Protein AF-A0A536SBI2-F1 (afdb_monomer)

Mean predicted aligned error: 10.96 Å

Radius of gyration: 23.73 Å; Cα contacts (8 Å, |Δi|>4): 174; chains: 1; bounding box: 54×60×84 Å

Solvent-accessible surface area (backbone atoms only — not comparable to full-atom values): 9213 Å² total; per-residue (Å²): 142,82,86,81,81,81,82,81,80,78,83,74,82,81,74,83,84,81,75,74,52,71,66,62,57,46,49,65,53,26,73,57,21,18,90,54,21,45,31,89,46,78,90,39,68,54,47,15,40,30,33,32,56,27,43,28,52,52,49,48,30,18,42,72,57,78,41,87,45,71,71,55,27,60,72,34,49,90,64,50,78,62,55,41,43,57,52,17,52,53,40,27,72,29,55,62,57,72,64,69,91,67,84,74,58,65,72,59,52,50,53,48,52,52,49,36,65,74,69,42,49,41,77,66,19,38,88,83,26,51,28,48,54,74,34,58,37,63,65,71,56,67,69,84,70,56,75,68,55,60,68,64,62,76,77,113

Secondary structure (DSSP, 8-state):
----------------TT---HHHHHHHHHHHH-TTS--SSTTS---TT--HHHHHHHHHHHHTTSS--HHHHHHTTT--HHHHHHHHHHHHTSPPPPPPSSPPPHHHHHHHHHHHHHHTHHHHH-TTS--BTTBPP----GGGTSSSSHHHHS--

pLDDT: mean 81.73, std 18.32, range [39.12, 98.62]

Foldseek 3Di:
DDDDDDDDDDPDDPDDPDDDDLVVLVVLVCVACPPLLAGPDLPGHRQALKQLLQQLVVLVCLCVVVDDDPSSVVSSDPDDSVSSSVSSVVRNNRHAHDADPDDADPVVVVVVVVVCVVVVVCVQCPPQQSGDRNGTRPGNRCNVGDPPPVVVVVPD

Nearest PDB structures (foldseek):
  8smr-assembly1_N  TM=8.531E-01  e=1.134E-06  Pseudomonas aeruginosa
  4o1w-assembly2_B  TM=9.420E-01  e=5.068E-04  Colwellia psychrerythraea 34H
  3vrd-assembly1_A  TM=8.264E-01  e=9.545E-05  Thermochromatium tepidum
  6q2u-assembly1_A  TM=8.558E-01  e=9.545E-05  Pseudomonas aeruginosa
  8uf3-assembly2_B  TM=7.923E-01  e=1.428E-04  Neisseria gonorrhoeae F62

Structure (mmCIF, N/CA/C/O backbone):
data_AF-A0A536SBI2-F1
#
_entry.id   AF-A0A536SBI2-F1
#
loop_
_atom_site.group_PDB
_atom_site.id
_atom_site.type_symbol
_atom_site.label_atom_id
_atom_site.label_alt_id
_atom_site.label_comp_id
_atom_site.label_asym_id
_atom_site.label_entity_id
_atom_site.label_seq_id
_atom_site.pdbx_PDB_ins_code
_atom_site.Cartn_x
_atom_site.Cartn_y
_atom_site.Cartn_z
_atom_site.occupancy
_atom_site.B_iso_or_equiv
_atom_site.auth_seq_id
_atom_site.auth_comp_id
_atom_site.auth_asym_id
_atom_site.auth_atom_id
_atom_site.pdbx_PDB_model_num
ATOM 1 N N . MET A 1 1 ? -38.057 28.356 59.631 1.00 44.25 1 MET A N 1
ATOM 2 C CA . MET A 1 1 ? -36.820 27.547 59.549 1.00 44.25 1 MET A CA 1
ATOM 3 C C . MET A 1 1 ? -37.000 26.480 58.470 1.00 44.25 1 MET A C 1
ATOM 5 O O . MET A 1 1 ? -37.706 25.515 58.714 1.00 44.25 1 MET A O 1
ATOM 9 N N . ARG A 1 2 ? -36.456 26.659 57.258 1.00 45.16 2 ARG A N 1
ATOM 10 C CA . ARG A 1 2 ? -36.459 25.621 56.205 1.00 45.16 2 ARG A CA 1
ATOM 11 C C . ARG A 1 2 ? -35.025 25.452 55.717 1.00 45.16 2 ARG A C 1
ATOM 13 O O . ARG A 1 2 ? -34.476 26.352 55.094 1.00 45.16 2 ARG A O 1
ATOM 20 N N . ARG A 1 3 ? -34.403 24.339 56.107 1.00 49.28 3 ARG A N 1
ATOM 21 C CA . ARG A 1 3 ? -33.056 23.946 55.682 1.00 49.28 3 ARG A CA 1
ATOM 22 C C . ARG A 1 3 ? -33.175 23.325 54.290 1.00 49.28 3 ARG A C 1
ATOM 24 O O . ARG A 1 3 ? -33.826 22.295 54.148 1.00 49.28 3 ARG A O 1
ATOM 31 N N . PHE A 1 4 ? -32.591 23.963 53.281 1.00 52.31 4 PHE A N 1
ATOM 32 C CA . PHE A 1 4 ? -32.450 23.381 51.948 1.00 52.31 4 PHE A CA 1
ATOM 33 C C . PHE A 1 4 ? -31.219 22.470 51.945 1.00 52.31 4 PHE A C 1
ATOM 35 O O . PHE A 1 4 ? -30.098 22.937 52.126 1.00 52.31 4 PHE A O 1
ATOM 42 N N . LEU A 1 5 ? -31.436 21.165 51.784 1.00 60.16 5 LEU A N 1
ATOM 43 C CA . LEU A 1 5 ? -30.381 20.197 51.489 1.00 60.16 5 LEU A CA 1
ATOM 44 C C . LEU A 1 5 ? -30.090 20.276 49.986 1.00 60.16 5 LEU A C 1
ATOM 46 O O . LEU A 1 5 ? -30.928 19.890 49.175 1.00 60.16 5 LEU A O 1
ATOM 50 N N . ALA A 1 6 ? -28.927 20.808 49.617 1.00 56.53 6 ALA A N 1
ATOM 51 C CA . ALA A 1 6 ? -28.433 20.757 48.247 1.00 56.53 6 ALA A CA 1
ATOM 52 C C . ALA A 1 6 ? -27.810 19.375 47.997 1.00 56.53 6 ALA A C 1
ATOM 54 O O . ALA A 1 6 ? -26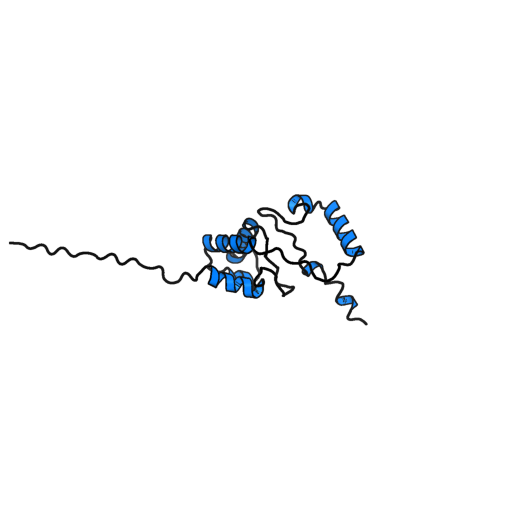.815 19.015 48.624 1.00 56.53 6 ALA A O 1
ATOM 55 N N . ALA A 1 7 ? -28.407 18.591 47.099 1.00 59.81 7 ALA A N 1
ATOM 56 C CA . ALA A 1 7 ? -27.823 17.345 46.621 1.00 59.81 7 ALA A CA 1
ATOM 57 C C . ALA A 1 7 ? -26.753 17.667 45.566 1.00 59.81 7 ALA A C 1
ATOM 59 O O . ALA A 1 7 ? -27.060 18.205 44.503 1.00 59.81 7 ALA A O 1
ATOM 60 N N . ALA A 1 8 ? -25.493 17.357 45.871 1.00 61.84 8 ALA A N 1
ATOM 61 C CA . ALA A 1 8 ? -24.393 17.457 44.922 1.00 61.84 8 ALA A CA 1
ATOM 62 C C . ALA A 1 8 ? -24.466 16.282 43.935 1.00 61.84 8 ALA A C 1
ATOM 64 O O . ALA A 1 8 ? -24.245 15.130 44.306 1.00 61.84 8 ALA A O 1
ATOM 65 N N . PHE A 1 9 ? -24.794 16.576 42.678 1.00 62.81 9 PHE A N 1
ATOM 66 C CA . PHE A 1 9 ? -24.737 15.607 41.588 1.00 62.81 9 PHE A CA 1
ATOM 67 C C . PHE A 1 9 ? -23.270 15.431 41.178 1.00 62.81 9 PHE A C 1
ATOM 69 O O . PHE A 1 9 ? -22.686 16.288 40.516 1.00 62.81 9 PHE A O 1
ATOM 76 N N . VAL A 1 10 ? -22.652 14.339 41.623 1.00 65.12 10 VAL A N 1
ATOM 77 C CA . VAL A 1 10 ? -21.307 13.952 41.187 1.00 65.12 10 VAL A CA 1
ATOM 78 C C . VAL A 1 10 ? -21.418 13.435 39.754 1.00 65.12 10 VAL A C 1
ATOM 80 O O . VAL A 1 10 ? -21.947 12.349 39.522 1.00 65.12 10 VAL A O 1
ATOM 83 N N . LEU A 1 11 ? -20.938 14.215 38.783 1.00 66.38 11 LEU A N 1
ATOM 84 C CA . LEU A 1 11 ? -20.716 13.721 37.425 1.00 66.38 11 LEU A CA 1
ATOM 85 C C . LEU A 1 11 ? -19.532 12.748 37.458 1.00 66.38 11 LEU A C 1
ATOM 87 O O . LEU A 1 11 ? -18.375 13.162 37.513 1.00 66.38 11 LEU A O 1
ATOM 91 N N . LEU A 1 12 ? -19.829 11.451 37.427 1.00 65.69 12 LEU A N 1
ATOM 92 C CA . LEU A 1 12 ? -18.834 10.426 37.136 1.00 65.69 12 LEU A CA 1
ATOM 93 C C . LEU A 1 12 ? -18.519 10.486 35.631 1.00 65.69 12 LEU A C 1
ATOM 95 O O . LEU A 1 12 ? -19.444 10.343 34.825 1.00 65.69 12 LEU A O 1
ATOM 99 N N . PRO A 1 13 ? -17.258 10.689 35.213 1.00 58.31 13 PRO A N 1
ATOM 100 C CA . PRO A 1 13 ? -16.914 10.591 33.806 1.00 58.31 13 PRO A CA 1
ATOM 101 C C . PRO A 1 13 ? -17.065 9.130 33.372 1.00 58.31 13 PRO A C 1
ATOM 103 O O . PRO A 1 13 ? -16.427 8.232 33.925 1.00 58.31 13 PRO A O 1
ATOM 106 N N . ALA A 1 14 ? -17.925 8.885 32.385 1.00 59.22 14 ALA A N 1
ATOM 107 C CA . ALA A 1 14 ? -17.999 7.599 31.712 1.00 59.22 14 ALA A CA 1
ATOM 108 C C . ALA A 1 14 ? -16.705 7.403 30.909 1.00 59.22 14 ALA A C 1
ATOM 110 O O . ALA A 1 14 ? -16.502 8.034 29.872 1.00 59.22 14 ALA A O 1
ATOM 111 N N . LEU A 1 15 ? -15.808 6.553 31.408 1.00 57.38 15 LEU A N 1
ATOM 112 C CA . LEU A 1 15 ? -14.682 6.062 30.622 1.00 57.38 15 LEU A CA 1
ATOM 113 C C . LEU A 1 15 ? -15.249 5.199 29.484 1.00 57.38 15 LEU A C 1
ATOM 115 O O . LEU A 1 15 ? -16.059 4.310 29.764 1.00 57.38 15 LEU A O 1
ATOM 119 N N . PRO A 1 16 ? -14.873 5.436 28.215 1.00 54.25 16 PRO A N 1
ATOM 120 C CA . PRO A 1 16 ? -15.337 4.601 27.121 1.00 54.25 16 PRO A CA 1
ATOM 121 C C . PRO A 1 16 ? -14.801 3.181 27.321 1.00 54.25 16 PRO A C 1
ATOM 123 O O . PRO A 1 16 ? -13.599 2.928 27.259 1.00 54.25 16 PRO A O 1
ATOM 126 N N . ALA A 1 17 ? -15.712 2.251 27.589 1.00 52.56 17 ALA A N 1
ATOM 127 C CA . ALA A 1 17 ? -15.418 0.832 27.593 1.00 52.56 17 ALA A CA 1
ATOM 128 C C . ALA A 1 17 ? -15.169 0.368 26.147 1.00 52.56 17 ALA A C 1
ATOM 130 O O . ALA A 1 17 ? -16.051 0.494 25.300 1.00 52.56 17 ALA A O 1
ATOM 131 N N . GLY A 1 18 ? -13.984 -0.190 25.879 1.00 54.62 18 GLY A N 1
ATOM 132 C CA . GLY A 1 18 ? -13.773 -1.083 24.733 1.00 54.62 18 GLY A CA 1
ATOM 133 C C . GLY A 1 18 ? -13.120 -0.505 23.474 1.00 54.62 18 GLY A C 1
ATOM 134 O O . GLY A 1 18 ? -13.389 -1.005 22.386 1.00 54.62 18 GLY A O 1
ATOM 135 N N . ALA A 1 19 ? -12.246 0.498 23.571 1.00 57.28 19 ALA A N 1
ATOM 136 C CA . ALA A 1 19 ? -11.299 0.740 22.484 1.00 57.28 19 ALA A CA 1
ATOM 137 C C . ALA A 1 19 ? -10.042 -0.104 22.742 1.00 57.28 19 ALA A C 1
ATOM 139 O O . ALA A 1 19 ? -9.240 0.255 23.602 1.00 57.28 19 ALA A O 1
ATOM 140 N N . ASP A 1 20 ? -9.861 -1.213 22.012 1.00 69.44 20 ASP A N 1
ATOM 141 C CA . ASP A 1 20 ? -8.538 -1.847 21.921 1.00 69.44 20 ASP A CA 1
ATOM 142 C C . ASP A 1 20 ? -7.501 -0.772 21.548 1.00 69.44 20 ASP A C 1
ATOM 144 O O . ASP A 1 20 ? -7.837 0.251 20.942 1.00 69.44 20 ASP A O 1
ATOM 148 N N . SER A 1 21 ? -6.235 -0.936 21.913 1.00 83.38 21 SER A N 1
ATOM 149 C CA . SER A 1 21 ? -5.234 0.040 21.477 1.00 83.38 21 SER A CA 1
ATOM 150 C C . SER A 1 21 ? -4.997 -0.081 19.962 1.00 83.38 21 SER A C 1
ATOM 152 O O . SER A 1 21 ? -5.284 -1.118 19.348 1.00 83.38 21 SER A O 1
ATOM 154 N N . LEU A 1 22 ? -4.471 0.972 19.329 1.00 81.81 22 LEU A N 1
ATOM 155 C CA . LEU A 1 22 ? -4.081 0.913 17.916 1.00 81.81 22 LEU A CA 1
ATOM 156 C C . LEU A 1 22 ? -3.078 -0.228 17.681 1.00 81.81 22 LEU A C 1
ATOM 158 O O . LEU A 1 22 ? -3.183 -0.956 16.698 1.00 81.81 22 LEU A O 1
ATOM 162 N N . GLU A 1 23 ? -2.153 -0.429 18.617 1.00 82.06 23 GLU A N 1
ATOM 163 C CA . GLU A 1 23 ? -1.151 -1.493 18.595 1.00 82.06 23 GLU A CA 1
ATOM 164 C C . GLU A 1 23 ? -1.796 -2.884 18.605 1.00 82.06 23 GLU A C 1
ATOM 166 O O . GLU A 1 23 ? -1.417 -3.741 17.803 1.00 82.06 23 GLU A O 1
ATOM 171 N N . ALA A 1 24 ? -2.801 -3.104 19.459 1.00 84.12 24 ALA A N 1
ATOM 172 C CA . ALA A 1 24 ? -3.524 -4.372 19.521 1.00 84.12 24 ALA A CA 1
ATOM 173 C C . ALA A 1 24 ? -4.236 -4.684 18.196 1.00 84.12 24 ALA A C 1
ATOM 175 O O . ALA A 1 24 ? -4.179 -5.813 17.705 1.00 84.12 24 ALA A O 1
ATOM 176 N N . ARG A 1 25 ? -4.841 -3.675 17.557 1.00 83.00 25 ARG A N 1
ATOM 177 C CA . ARG A 1 25 ? -5.480 -3.858 16.245 1.00 83.00 25 ARG A CA 1
ATOM 178 C C . ARG A 1 25 ? -4.468 -4.049 15.115 1.00 83.00 25 ARG A C 1
ATOM 180 O O . ARG A 1 25 ? -4.691 -4.866 14.224 1.00 83.00 25 ARG A O 1
ATOM 187 N N . LEU A 1 26 ? -3.335 -3.346 15.153 1.00 89.19 26 LEU A N 1
ATOM 188 C CA . LEU A 1 26 ? -2.248 -3.514 14.184 1.00 89.19 26 LEU A CA 1
ATOM 189 C C . LEU A 1 26 ? -1.632 -4.915 14.241 1.00 89.19 26 LEU A C 1
ATOM 191 O O . LEU A 1 26 ? -1.231 -5.435 13.198 1.00 89.19 26 LEU A O 1
ATOM 195 N N . ALA A 1 27 ? -1.602 -5.558 15.412 1.00 87.25 27 ALA A N 1
ATOM 196 C CA . ALA A 1 27 ? -1.115 -6.930 15.543 1.00 87.25 27 ALA A CA 1
ATOM 197 C C . ALA A 1 27 ? -1.873 -7.902 14.617 1.00 87.25 27 ALA A C 1
ATOM 199 O O . ALA A 1 27 ? -1.249 -8.740 13.961 1.00 87.25 27 ALA A O 1
ATOM 200 N N . ALA A 1 28 ? -3.195 -7.739 14.473 1.00 87.12 28 ALA A N 1
ATOM 201 C CA . ALA A 1 28 ? -4.003 -8.546 13.556 1.00 87.12 28 ALA A CA 1
ATOM 202 C C . ALA A 1 28 ? -3.611 -8.331 12.082 1.00 87.12 28 ALA A C 1
ATOM 204 O O . ALA A 1 28 ? -3.543 -9.286 11.306 1.00 87.12 28 ALA A O 1
ATOM 205 N N . CYS A 1 29 ? -3.287 -7.094 11.694 1.00 91.19 29 CYS A N 1
ATOM 206 C CA . CYS A 1 29 ? -2.816 -6.773 10.346 1.00 91.19 29 CYS A CA 1
ATOM 207 C C . CYS A 1 29 ? -1.460 -7.439 10.064 1.00 91.19 29 CYS A C 1
ATOM 209 O O . CYS A 1 29 ? -1.252 -8.084 9.031 1.00 91.19 29 CYS A O 1
ATOM 211 N N . LEU A 1 30 ? -0.522 -7.296 11.001 1.00 91.81 30 LEU A N 1
ATOM 212 C CA . LEU A 1 30 ? 0.857 -7.746 10.836 1.00 91.81 30 LEU A CA 1
ATOM 213 C C . LEU A 1 30 ? 1.005 -9.272 10.917 1.00 91.81 30 LEU A C 1
ATOM 215 O O . LEU A 1 30 ? 1.947 -9.810 10.336 1.00 91.81 30 LEU A O 1
ATOM 219 N N . ALA A 1 31 ? 0.049 -9.979 11.526 1.00 92.19 31 ALA A N 1
ATOM 220 C CA . ALA A 1 31 ? 0.024 -11.442 11.548 1.00 92.19 31 ALA A CA 1
ATOM 221 C C . ALA A 1 31 ? 0.025 -12.062 10.136 1.00 92.19 31 ALA A C 1
ATOM 223 O O . ALA A 1 31 ? 0.664 -13.085 9.904 1.00 92.19 31 ALA A O 1
ATOM 224 N N . CYS A 1 32 ? -0.656 -11.432 9.172 1.00 93.19 32 CYS A N 1
ATOM 225 C CA . CYS A 1 32 ? -0.688 -11.891 7.777 1.00 93.19 32 CYS A CA 1
ATOM 226 C C . CYS A 1 32 ? 0.256 -11.087 6.870 1.00 93.19 32 CYS A C 1
ATOM 228 O O . CYS A 1 32 ? 0.919 -11.643 5.986 1.00 93.19 32 CYS A O 1
ATOM 230 N N . HIS A 1 33 ? 0.340 -9.772 7.077 1.00 93.62 33 HIS A N 1
ATOM 231 C CA . HIS A 1 33 ? 1.127 -8.876 6.225 1.00 93.62 33 HIS A CA 1
ATOM 232 C C . HIS A 1 33 ? 2.613 -8.788 6.619 1.00 93.62 33 HIS A C 1
ATOM 234 O O . HIS A 1 33 ? 3.390 -8.136 5.920 1.00 93.62 33 HIS A O 1
ATOM 240 N N . GLY A 1 34 ? 3.012 -9.490 7.685 1.00 92.12 34 GLY A N 1
ATOM 241 C CA . GLY A 1 34 ? 4.361 -9.536 8.246 1.00 92.12 34 GLY A CA 1
ATOM 242 C C . GLY A 1 34 ? 4.636 -8.365 9.187 1.00 92.12 34 GLY A C 1
ATOM 243 O O . GLY A 1 34 ? 4.210 -7.247 8.922 1.00 92.12 34 GLY A O 1
ATOM 244 N N . GLU A 1 35 ? 5.417 -8.593 10.246 1.00 91.56 35 GLU A N 1
ATOM 245 C CA . GLU A 1 35 ? 5.727 -7.596 11.293 1.00 91.56 35 GLU A CA 1
ATOM 246 C C . GLU A 1 35 ? 6.291 -6.276 10.753 1.00 91.56 35 GLU A C 1
ATOM 248 O O . GLU A 1 35 ? 6.033 -5.205 11.289 1.00 91.56 35 GLU A O 1
ATOM 253 N N . LYS A 1 36 ? 7.045 -6.345 9.652 1.00 90.62 36 LYS A N 1
ATOM 254 C CA . LYS A 1 36 ? 7.627 -5.176 8.975 1.00 90.62 36 LYS A CA 1
ATOM 255 C C . LYS A 1 36 ? 6.827 -4.736 7.744 1.00 90.62 36 LYS A C 1
ATOM 257 O O . LYS A 1 36 ? 7.369 -4.043 6.889 1.00 90.62 36 LYS A O 1
ATOM 262 N N . GLY A 1 37 ? 5.587 -5.205 7.592 1.00 91.06 37 GLY A N 1
ATOM 263 C CA . GLY A 1 37 ? 4.781 -5.032 6.379 1.00 91.06 37 GLY A CA 1
ATOM 264 C C . GLY A 1 37 ? 5.324 -5.816 5.180 1.00 91.06 37 GLY A C 1
ATOM 265 O O . GLY A 1 37 ? 5.089 -5.432 4.032 1.00 91.06 37 GLY A O 1
ATOM 266 N N . GLN A 1 38 ? 6.095 -6.878 5.441 1.00 90.94 38 GLN A N 1
ATOM 267 C CA . GLN A 1 38 ? 6.741 -7.738 4.449 1.00 90.94 38 GLN A CA 1
ATOM 268 C C . GLN A 1 38 ? 6.191 -9.157 4.594 1.00 90.94 38 GLN A C 1
ATOM 270 O O . GLN A 1 38 ? 6.678 -9.925 5.426 1.00 90.94 38 GLN A O 1
ATOM 275 N N . SER A 1 39 ? 5.174 -9.507 3.807 1.00 89.69 39 SER A N 1
ATOM 276 C CA . SER A 1 39 ? 4.528 -10.809 3.945 1.00 89.69 39 SER A CA 1
ATOM 277 C C . SER A 1 39 ? 5.425 -11.933 3.427 1.00 89.69 39 SER A C 1
ATOM 279 O O . SER A 1 39 ? 6.069 -11.822 2.378 1.00 89.69 39 SER A O 1
ATOM 281 N N . ALA A 1 40 ? 5.448 -13.043 4.165 1.00 85.19 40 ALA A N 1
ATOM 282 C CA . ALA A 1 40 ? 6.066 -14.291 3.729 1.00 85.19 40 ALA A CA 1
ATOM 283 C C . ALA A 1 40 ? 5.118 -15.146 2.867 1.00 85.19 40 ALA A C 1
ATOM 285 O O . ALA A 1 40 ? 5.574 -16.058 2.178 1.00 85.19 40 ALA A O 1
ATOM 286 N N . VAL A 1 41 ? 3.813 -14.852 2.884 1.00 85.06 41 VAL A N 1
ATOM 287 C CA . VAL A 1 41 ? 2.787 -15.634 2.189 1.00 85.06 41 VAL A CA 1
ATOM 288 C C . VAL A 1 41 ? 2.575 -15.046 0.791 1.00 85.06 41 VAL A C 1
ATOM 290 O O . VAL A 1 41 ? 2.175 -13.891 0.688 1.00 85.06 41 VAL A O 1
ATOM 293 N N . PRO A 1 42 ? 2.780 -15.804 -0.306 1.00 79.12 42 PRO A N 1
ATOM 294 C CA . PRO A 1 42 ? 2.665 -15.272 -1.670 1.00 79.12 42 PRO A CA 1
ATOM 295 C C . PRO A 1 42 ? 1.303 -14.650 -1.990 1.00 79.12 42 PRO A C 1
ATOM 297 O O . PRO A 1 42 ? 1.206 -13.732 -2.803 1.00 79.12 42 PRO A O 1
ATOM 300 N N . GLU A 1 43 ? 0.250 -15.159 -1.350 1.00 84.00 43 GLU A N 1
ATOM 301 C CA . GLU A 1 43 ? -1.113 -14.692 -1.554 1.00 84.00 43 GLU A CA 1
ATOM 302 C C . GLU A 1 43 ? -1.481 -13.459 -0.708 1.00 84.00 43 GLU A C 1
ATOM 304 O O . GLU A 1 43 ? -2.496 -12.805 -0.955 1.00 84.00 43 GLU A O 1
ATOM 309 N N . VAL A 1 44 ? -0.642 -13.075 0.250 1.00 89.81 44 VAL A N 1
ATOM 310 C CA . VAL A 1 44 ? -0.867 -11.893 1.078 1.00 89.81 44 VAL A CA 1
ATOM 311 C C . VAL A 1 44 ? 0.094 -10.792 0.628 1.00 89.81 44 VAL A C 1
ATOM 313 O O . VAL A 1 44 ? 1.306 -10.998 0.606 1.00 89.81 44 VAL A O 1
ATOM 316 N N . PRO A 1 45 ? -0.404 -9.615 0.216 1.00 90.44 45 PRO A N 1
ATOM 317 C CA . PRO A 1 45 ? 0.470 -8.557 -0.264 1.00 90.44 45 PRO A CA 1
ATOM 318 C C . PRO A 1 45 ? 1.304 -7.973 0.880 1.00 90.44 45 PRO A C 1
ATOM 320 O O . PRO A 1 45 ? 0.816 -7.779 1.993 1.00 90.44 45 PRO A O 1
ATOM 323 N N . SER A 1 46 ? 2.550 -7.623 0.583 1.00 91.44 46 SER A N 1
ATOM 324 C CA . SER A 1 46 ? 3.353 -6.769 1.456 1.00 91.44 46 SER A CA 1
ATOM 325 C C . SER A 1 46 ? 2.841 -5.328 1.380 1.00 91.44 46 SER A C 1
ATOM 327 O O . SER A 1 46 ? 2.587 -4.824 0.286 1.00 91.44 46 SER A O 1
ATOM 329 N N . LEU A 1 47 ? 2.688 -4.673 2.531 1.00 93.06 47 LEU A N 1
ATOM 330 C CA . LEU A 1 47 ? 2.058 -3.352 2.641 1.00 93.06 47 LEU A CA 1
ATOM 331 C C . LEU A 1 47 ? 3.035 -2.217 2.972 1.00 93.06 47 LEU A C 1
ATOM 333 O O . LEU A 1 47 ? 2.652 -1.055 2.880 1.00 93.06 47 LEU A O 1
ATOM 337 N N . GLY A 1 48 ? 4.275 -2.533 3.362 1.00 92.75 48 GLY A N 1
ATOM 338 C CA . GLY A 1 48 ? 5.246 -1.517 3.772 1.00 92.75 48 GLY A CA 1
ATOM 339 C C . GLY A 1 48 ? 5.501 -0.460 2.693 1.00 92.75 48 GLY A C 1
ATOM 340 O O . GLY A 1 48 ? 5.521 -0.769 1.497 1.00 92.75 48 GLY A O 1
ATOM 341 N N . ALA A 1 49 ? 5.685 0.790 3.119 1.00 94.12 49 ALA A N 1
ATOM 342 C CA . ALA A 1 49 ? 5.889 1.960 2.261 1.00 94.12 49 ALA A CA 1
ATOM 343 C C . ALA A 1 49 ? 4.807 2.190 1.185 1.00 94.12 49 ALA A C 1
ATOM 345 O O . ALA A 1 49 ? 5.046 2.888 0.200 1.00 94.12 49 ALA A O 1
ATOM 346 N N . GLN A 1 50 ? 3.625 1.590 1.327 1.00 95.44 50 GLN A N 1
ATOM 347 C CA . GLN A 1 50 ? 2.483 1.897 0.474 1.00 95.44 50 GLN A CA 1
ATOM 348 C C . GLN A 1 50 ? 1.915 3.275 0.876 1.00 95.44 50 GLN A C 1
ATOM 350 O O . GLN A 1 50 ? 1.838 3.547 2.076 1.00 95.44 50 GLN A O 1
ATOM 355 N N . PRO A 1 51 ? 1.490 4.149 -0.060 1.00 96.56 51 PRO A N 1
ATOM 356 C CA . PRO A 1 51 ? 0.954 5.457 0.296 1.00 96.56 51 PRO A CA 1
ATOM 357 C C . PRO A 1 51 ? -0.254 5.353 1.234 1.00 96.56 51 PRO A C 1
ATOM 359 O O . PRO A 1 51 ? -1.195 4.594 0.979 1.00 96.56 51 PRO A O 1
ATOM 362 N N . ALA A 1 52 ? -0.248 6.148 2.306 1.00 97.50 52 ALA A N 1
ATOM 363 C CA . ALA A 1 52 ? -1.293 6.123 3.330 1.00 97.50 52 ALA A CA 1
ATOM 364 C C . ALA A 1 52 ? -2.686 6.428 2.758 1.00 97.50 52 ALA A C 1
ATOM 366 O O . ALA A 1 52 ? -3.677 5.796 3.131 1.00 97.50 52 ALA A O 1
ATOM 367 N N . PHE A 1 53 ? -2.772 7.349 1.793 1.00 97.75 53 PHE A N 1
ATOM 368 C CA . PHE A 1 53 ? -4.049 7.683 1.169 1.00 97.75 53 PHE A CA 1
ATOM 369 C C . PHE A 1 53 ? -4.621 6.501 0.373 1.00 97.75 53 PHE A C 1
ATOM 371 O O . PHE A 1 53 ? -5.783 6.142 0.562 1.00 97.75 53 PHE A O 1
ATOM 378 N N . TYR A 1 54 ? -3.795 5.818 -0.427 1.00 97.81 54 TYR A N 1
ATOM 379 C CA . TYR A 1 54 ? -4.187 4.570 -1.082 1.00 97.81 54 TYR A CA 1
ATOM 380 C C . TYR A 1 54 ? -4.643 3.512 -0.068 1.00 97.81 54 TYR A C 1
ATOM 382 O O . TYR A 1 54 ? -5.708 2.923 -0.248 1.00 97.81 54 TYR A O 1
ATOM 390 N N . LEU A 1 55 ? -3.880 3.284 1.007 1.00 97.44 55 LEU A N 1
ATOM 391 C CA . LEU A 1 55 ? -4.228 2.303 2.042 1.00 97.44 55 LEU A CA 1
ATOM 392 C C . LEU A 1 55 ? -5.577 2.614 2.700 1.00 97.44 55 LEU A C 1
ATOM 394 O O . LEU A 1 55 ? -6.409 1.719 2.821 1.00 97.44 55 LEU A O 1
ATOM 398 N N . THR A 1 56 ? -5.823 3.879 3.045 1.00 98.38 56 THR A N 1
ATOM 399 C CA . THR A 1 56 ? -7.096 4.329 3.627 1.00 98.38 56 THR A CA 1
ATOM 400 C C . THR A 1 56 ? -8.266 3.997 2.701 1.00 98.38 56 THR A C 1
ATOM 402 O O . THR A 1 56 ? -9.264 3.431 3.145 1.00 98.38 56 THR A O 1
ATOM 405 N N . ILE A 1 57 ? -8.128 4.287 1.399 1.00 98.38 57 ILE A N 1
ATOM 406 C CA . ILE A 1 57 ? -9.144 3.953 0.392 1.00 98.38 57 ILE A CA 1
ATOM 407 C C . ILE A 1 57 ? -9.368 2.439 0.350 1.00 98.38 57 ILE A C 1
ATOM 409 O O . ILE A 1 57 ? -10.510 1.992 0.389 1.00 98.38 57 ILE A O 1
ATOM 413 N N . GLN A 1 58 ? -8.306 1.629 0.304 1.00 98.12 58 GLN A N 1
ATOM 414 C CA . GLN A 1 58 ? -8.459 0.173 0.227 1.00 98.12 58 GLN A CA 1
ATOM 415 C C . GLN A 1 58 ? -9.142 -0.410 1.465 1.00 98.12 58 GLN A C 1
ATOM 417 O O . GLN A 1 58 ? -10.041 -1.237 1.324 1.00 98.12 58 GLN A O 1
ATOM 422 N N . LEU A 1 59 ? -8.747 0.024 2.662 1.00 97.81 59 LEU A N 1
ATOM 423 C CA . LEU A 1 59 ? -9.359 -0.436 3.906 1.00 97.81 59 LEU A CA 1
ATOM 424 C C . LEU A 1 59 ? -10.838 -0.050 3.981 1.00 97.81 59 LEU A C 1
ATOM 426 O O . LEU A 1 59 ? -11.664 -0.873 4.372 1.00 97.81 59 LEU A O 1
ATOM 430 N N . PHE A 1 60 ? -11.183 1.160 3.536 1.00 98.44 60 PHE A N 1
ATOM 431 C CA . PHE A 1 60 ? -12.572 1.589 3.416 1.00 98.44 60 PHE A CA 1
ATOM 432 C C . PHE A 1 60 ? -13.348 0.679 2.455 1.00 98.44 60 PHE A C 1
ATOM 434 O O . PHE A 1 60 ? -14.385 0.138 2.826 1.00 98.44 60 PHE A O 1
ATOM 441 N N . LEU A 1 61 ? -12.817 0.420 1.255 1.00 98.62 61 LEU A N 1
ATOM 442 C CA . LEU A 1 61 ? -13.464 -0.460 0.275 1.00 98.62 61 LEU A CA 1
ATOM 443 C C . LEU A 1 61 ? -13.666 -1.888 0.804 1.00 98.62 61 LEU A C 1
ATOM 445 O O . LEU A 1 61 ? -14.674 -2.516 0.482 1.00 98.62 61 LEU A O 1
ATOM 449 N N . PHE A 1 62 ? -12.741 -2.410 1.615 1.00 98.44 62 PHE A N 1
ATOM 450 C CA . PHE A 1 62 ? -12.923 -3.700 2.281 1.00 98.44 62 PHE A CA 1
ATOM 451 C C . PHE A 1 62 ? -13.997 -3.639 3.370 1.00 98.44 62 PHE A C 1
ATOM 453 O O . PHE A 1 62 ? -14.864 -4.511 3.409 1.00 98.44 62 PHE A O 1
ATOM 460 N N . ARG A 1 63 ? -14.003 -2.616 4.228 1.00 98.06 63 ARG A N 1
ATOM 461 C CA . ARG A 1 63 ? -15.033 -2.476 5.268 1.00 98.06 63 ARG A CA 1
ATOM 462 C C . ARG A 1 63 ? -16.434 -2.393 4.667 1.00 98.06 63 ARG A C 1
ATOM 464 O O . ARG A 1 63 ? -17.324 -3.103 5.122 1.00 98.06 63 ARG A O 1
ATOM 471 N N . GLU A 1 64 ? -16.596 -1.609 3.604 1.00 98.31 64 GLU A N 1
ATOM 472 C CA . GLU A 1 64 ? -17.876 -1.438 2.902 1.00 98.31 64 GLU A CA 1
ATOM 473 C C . GLU A 1 64 ? -18.214 -2.599 1.948 1.00 98.31 64 GLU A C 1
ATOM 475 O O . GLU A 1 64 ? -19.207 -2.545 1.226 1.00 98.31 64 GLU A O 1
ATOM 480 N N . ARG A 1 65 ? -17.378 -3.648 1.892 1.00 98.00 65 ARG A N 1
ATOM 481 C CA . ARG A 1 65 ? -17.501 -4.782 0.952 1.00 98.00 65 ARG A CA 1
ATOM 482 C C . ARG A 1 65 ? -17.571 -4.382 -0.536 1.00 98.00 65 ARG A C 1
ATOM 484 O O . ARG A 1 65 ? -17.957 -5.193 -1.371 1.00 98.00 65 ARG A O 1
ATOM 491 N N . LEU A 1 66 ? -17.105 -3.185 -0.896 1.00 98.31 66 LEU A N 1
ATOM 492 C CA . LEU A 1 66 ? -16.913 -2.741 -2.286 1.00 98.31 66 LEU A CA 1
ATOM 493 C C . LEU A 1 66 ? -15.703 -3.415 -2.949 1.00 98.31 66 LEU A C 1
ATOM 495 O O . LEU A 1 66 ? -15.613 -3.507 -4.172 1.00 98.31 66 LEU A O 1
ATOM 499 N N . ARG A 1 67 ? -14.778 -3.923 -2.132 1.00 97.19 67 ARG A N 1
ATOM 500 C CA . ARG A 1 67 ? -13.732 -4.859 -2.532 1.00 97.19 67 ARG A CA 1
ATOM 501 C C . ARG A 1 67 ? -13.891 -6.135 -1.712 1.00 97.19 67 ARG A C 1
ATOM 503 O O . ARG A 1 67 ? -13.858 -6.088 -0.484 1.00 97.19 67 ARG A O 1
ATOM 510 N N . VAL A 1 68 ? -14.059 -7.277 -2.377 1.00 97.38 68 VAL A N 1
ATOM 511 C CA . VAL A 1 68 ? -14.376 -8.547 -1.705 1.00 97.38 68 VAL A CA 1
ATOM 512 C C . VAL A 1 68 ? -13.132 -9.423 -1.590 1.00 97.38 68 VAL A C 1
ATOM 514 O O . VAL A 1 68 ? -12.632 -9.958 -2.576 1.00 97.38 68 VAL A O 1
ATOM 517 N N . VAL A 1 69 ? -12.642 -9.559 -0.361 1.00 96.38 69 VAL A N 1
ATOM 518 C CA . VAL A 1 69 ? -11.659 -10.548 0.091 1.00 96.38 69 VAL A CA 1
ATOM 519 C C . VAL A 1 69 ? -12.059 -10.888 1.521 1.00 96.38 69 VAL A C 1
ATOM 521 O O . VAL A 1 69 ? -11.783 -10.107 2.427 1.00 96.38 69 VAL A O 1
ATOM 524 N N . GLU A 1 70 ? -12.715 -12.031 1.726 1.00 96.44 70 GLU A N 1
ATOM 525 C CA . GLU A 1 70 ? -13.449 -12.317 2.971 1.00 96.44 70 GLU A CA 1
ATOM 526 C C . GLU A 1 70 ? -12.594 -12.148 4.239 1.00 96.44 70 GLU A C 1
ATOM 528 O O . GLU A 1 70 ? -13.073 -11.628 5.243 1.00 96.44 70 GLU A O 1
ATOM 533 N N . ALA A 1 71 ? -11.306 -12.504 4.180 1.00 94.44 71 ALA A N 1
ATOM 534 C CA . ALA A 1 71 ? -10.364 -12.269 5.274 1.00 94.44 71 ALA A CA 1
ATOM 535 C C . ALA A 1 71 ? -10.207 -10.773 5.606 1.00 94.44 71 ALA A C 1
ATOM 537 O O . ALA A 1 71 ? -10.347 -10.382 6.761 1.00 94.44 71 ALA A O 1
ATOM 538 N N . MET A 1 72 ? -9.980 -9.926 4.597 1.00 96.31 72 MET A N 1
ATOM 539 C CA . MET A 1 72 ? -9.859 -8.479 4.796 1.00 96.31 72 MET A CA 1
ATOM 540 C C . MET A 1 72 ? -11.188 -7.850 5.196 1.00 96.31 72 MET A C 1
ATOM 542 O O . MET A 1 72 ? -11.194 -7.018 6.092 1.00 96.31 72 MET A O 1
ATOM 546 N N . ASN A 1 73 ? -12.309 -8.270 4.598 1.00 97.38 73 ASN A N 1
ATOM 547 C CA . ASN A 1 73 ? -13.628 -7.747 4.957 1.00 97.38 73 ASN A CA 1
ATOM 548 C C . ASN A 1 73 ? -13.943 -7.984 6.442 1.00 97.38 73 ASN A C 1
ATOM 550 O O . ASN A 1 73 ? -14.466 -7.087 7.096 1.00 97.38 73 ASN A O 1
ATOM 554 N N . LYS A 1 74 ? -13.595 -9.165 6.979 1.00 95.19 74 LYS A N 1
ATOM 555 C CA . LYS A 1 74 ? -13.745 -9.484 8.408 1.00 95.19 74 LYS A CA 1
ATOM 556 C C . LYS A 1 74 ? -12.827 -8.642 9.287 1.00 95.19 74 LYS A C 1
ATOM 558 O O . LYS A 1 74 ? -13.285 -8.109 10.288 1.00 95.19 74 LYS A O 1
ATOM 563 N N . VAL A 1 75 ? -11.554 -8.500 8.912 1.00 94.00 75 VAL A N 1
ATOM 564 C CA . VAL A 1 75 ? -10.575 -7.722 9.695 1.00 94.00 75 VAL A CA 1
ATOM 565 C C . VAL A 1 75 ? -10.931 -6.235 9.736 1.00 94.00 75 VAL A C 1
ATOM 567 O O . VAL A 1 75 ? -10.706 -5.581 10.748 1.00 94.00 75 VAL A O 1
ATOM 570 N N . THR A 1 76 ? -11.505 -5.688 8.662 1.00 95.50 76 THR A N 1
ATOM 571 C CA . THR A 1 76 ? -11.883 -4.269 8.610 1.00 95.50 76 THR A CA 1
ATOM 572 C C . THR A 1 76 ? -13.292 -3.990 9.128 1.00 95.50 76 THR A C 1
ATOM 574 O O . THR A 1 76 ? -13.688 -2.826 9.208 1.00 95.50 76 THR A O 1
ATOM 577 N N . GLN A 1 77 ? -14.073 -5.024 9.451 1.00 94.62 77 GLN A N 1
ATOM 578 C CA . GLN A 1 77 ? -15.447 -4.878 9.923 1.00 94.62 77 GLN A CA 1
ATOM 579 C C . GLN A 1 77 ? -15.486 -4.098 11.244 1.00 94.62 77 GLN A C 1
ATOM 581 O O . GLN A 1 77 ? -14.755 -4.397 12.180 1.00 94.62 77 GLN A O 1
ATOM 586 N N . GLY A 1 78 ? -16.368 -3.099 11.325 1.00 92.00 78 GLY A N 1
ATOM 587 C CA . GLY A 1 78 ? -16.574 -2.310 12.544 1.00 92.00 78 GLY A CA 1
ATOM 588 C C . GLY A 1 78 ? -15.511 -1.243 12.828 1.00 92.00 78 GLY A C 1
ATOM 589 O O . GLY A 1 78 ? -15.709 -0.456 13.747 1.00 92.00 78 GLY A O 1
ATOM 590 N N . LEU A 1 79 ? -14.436 -1.156 12.034 1.00 93.31 79 LEU A N 1
ATOM 591 C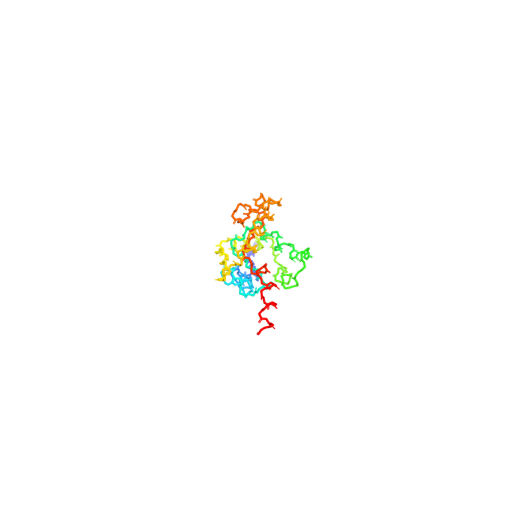 CA . LEU A 1 79 ? -13.442 -0.088 12.175 1.00 93.31 79 LEU A CA 1
ATOM 592 C C . LEU A 1 79 ? -14.040 1.271 11.797 1.00 93.31 79 LEU A C 1
ATOM 594 O O . LEU A 1 79 ? -14.670 1.424 10.749 1.00 93.31 79 LEU A O 1
ATOM 598 N N . SER A 1 80 ? -13.791 2.285 12.612 1.00 95.50 80 SER A N 1
ATOM 599 C CA . SER A 1 80 ? -14.143 3.677 12.350 1.00 95.50 80 SER A CA 1
ATOM 600 C C . SER A 1 80 ? -13.248 4.308 11.278 1.00 95.50 80 SER A C 1
ATOM 602 O O . SER A 1 80 ? -12.155 3.838 10.974 1.00 95.50 80 SER A O 1
ATOM 604 N N . ASN A 1 81 ? -13.684 5.435 10.707 1.00 96.81 81 ASN A N 1
ATOM 605 C CA . ASN A 1 81 ? -12.874 6.174 9.730 1.00 96.81 81 ASN A CA 1
ATOM 606 C C . ASN A 1 81 ? -11.561 6.720 10.317 1.00 96.81 81 ASN A C 1
ATOM 608 O O . ASN A 1 81 ? -10.634 6.977 9.554 1.00 96.81 81 ASN A O 1
ATOM 612 N N . ALA A 1 82 ? -11.495 6.961 11.629 1.00 95.94 82 ALA A N 1
ATOM 613 C CA . ALA A 1 82 ? -10.261 7.376 12.294 1.00 95.94 82 ALA A CA 1
ATOM 614 C C . ALA A 1 82 ? -9.269 6.208 12.338 1.00 95.94 82 ALA A C 1
ATOM 616 O O . ALA A 1 82 ? -8.165 6.335 11.824 1.00 95.94 82 ALA A O 1
ATOM 617 N N . GLU A 1 83 ? -9.718 5.034 12.789 1.00 95.12 83 GLU A N 1
ATOM 618 C CA . GLU A 1 83 ? -8.877 3.832 12.858 1.00 95.12 83 GLU A CA 1
ATOM 619 C C . GLU A 1 83 ? -8.332 3.420 11.487 1.00 95.12 83 GLU A C 1
ATOM 621 O O . GLU A 1 83 ? -7.163 3.063 11.377 1.00 95.12 83 GLU A O 1
ATOM 626 N N . LEU A 1 84 ? -9.138 3.521 10.420 1.00 96.44 84 LEU A N 1
ATOM 627 C CA . LEU A 1 84 ? -8.657 3.234 9.064 1.00 96.44 84 LEU A CA 1
ATOM 628 C C . LEU A 1 84 ? -7.490 4.142 8.648 1.00 96.44 84 LEU A C 1
ATOM 630 O O . LEU A 1 84 ? -6.564 3.675 7.983 1.00 96.44 84 LEU A O 1
ATOM 634 N N . ARG A 1 85 ? -7.537 5.426 9.027 1.00 96.88 85 ARG A N 1
ATOM 635 C CA . ARG A 1 85 ? -6.475 6.397 8.728 1.00 96.88 85 ARG A CA 1
ATOM 636 C C . ARG A 1 85 ? -5.242 6.136 9.582 1.00 96.88 85 ARG A C 1
ATOM 638 O O . ARG A 1 85 ? -4.157 6.021 9.028 1.00 96.88 85 ARG A O 1
ATOM 645 N N . ASP A 1 86 ? -5.417 5.942 10.886 1.00 96.50 86 ASP A N 1
ATOM 646 C CA . ASP A 1 86 ? -4.308 5.691 11.813 1.00 96.50 86 ASP A CA 1
ATOM 647 C C . ASP A 1 86 ? -3.534 4.421 11.431 1.00 96.50 86 ASP A C 1
ATOM 649 O O . ASP A 1 86 ? -2.300 4.403 11.397 1.00 96.50 86 ASP A O 1
ATOM 653 N N . MET A 1 87 ? -4.256 3.358 11.059 1.00 95.31 87 MET A N 1
ATOM 654 C CA . MET A 1 87 ? -3.655 2.131 10.539 1.00 95.31 87 MET A CA 1
ATOM 655 C C . MET A 1 87 ? -2.903 2.365 9.227 1.00 95.31 87 MET A C 1
ATOM 657 O O . MET A 1 87 ? -1.787 1.871 9.061 1.00 95.31 87 MET A O 1
ATOM 661 N N . ALA A 1 88 ? -3.499 3.100 8.287 1.00 96.69 88 ALA A N 1
ATOM 662 C CA . ALA A 1 88 ? -2.870 3.410 7.010 1.00 96.69 88 ALA A CA 1
ATOM 663 C C . ALA A 1 88 ? -1.585 4.236 7.184 1.00 96.69 88 ALA A C 1
ATOM 665 O O . ALA A 1 88 ? -0.566 3.916 6.569 1.00 96.69 88 ALA A O 1
ATOM 666 N N . ASP A 1 89 ? -1.609 5.242 8.058 1.00 96.94 89 ASP A N 1
ATOM 667 C CA . ASP A 1 89 ? -0.465 6.098 8.374 1.00 96.94 89 ASP A CA 1
ATOM 668 C C . ASP A 1 89 ? 0.667 5.318 9.044 1.00 96.94 89 ASP A C 1
ATOM 670 O O . ASP A 1 89 ? 1.845 5.541 8.745 1.00 96.94 89 ASP A O 1
ATOM 674 N N . PHE A 1 90 ? 0.331 4.379 9.932 1.00 95.81 90 PHE A N 1
ATOM 675 C CA . PHE A 1 90 ? 1.314 3.484 10.531 1.00 95.81 90 PHE A CA 1
ATOM 676 C C . PHE A 1 90 ? 1.967 2.586 9.474 1.00 95.81 90 PHE A C 1
ATOM 678 O O . PHE A 1 90 ? 3.193 2.536 9.363 1.00 95.81 90 PHE A O 1
ATOM 685 N N . ILE A 1 91 ? 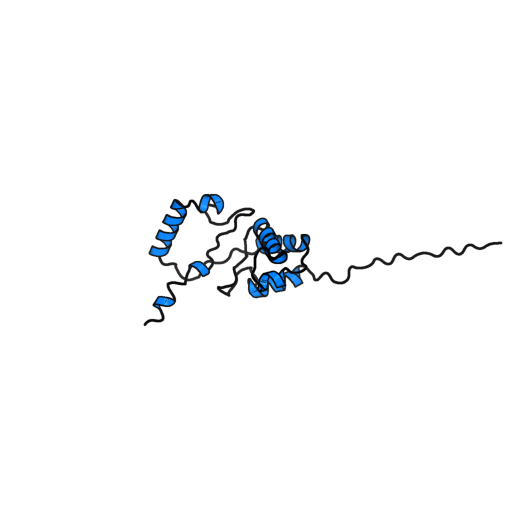1.156 1.898 8.665 1.00 94.62 91 ILE A N 1
ATOM 686 C CA . ILE A 1 91 ? 1.639 0.947 7.656 1.00 94.62 91 ILE A CA 1
ATOM 687 C C . ILE A 1 91 ? 2.506 1.652 6.602 1.00 94.62 91 ILE A C 1
ATOM 689 O O . ILE A 1 91 ? 3.527 1.103 6.183 1.00 94.62 91 ILE A O 1
ATOM 693 N N . ALA A 1 92 ? 2.157 2.880 6.213 1.00 95.56 92 ALA A N 1
ATOM 694 C CA . ALA A 1 92 ? 2.932 3.673 5.260 1.00 95.56 92 ALA A CA 1
ATOM 695 C C . ALA A 1 92 ? 4.363 3.979 5.741 1.00 95.56 92 ALA A C 1
ATOM 697 O O . ALA A 1 92 ? 5.264 4.140 4.919 1.00 95.56 92 ALA A O 1
ATOM 698 N N . LYS A 1 93 ? 4.595 4.021 7.060 1.00 95.81 93 LYS A N 1
ATOM 699 C CA . LYS A 1 93 ? 5.918 4.259 7.667 1.00 95.81 93 LYS A CA 1
ATOM 700 C C . LYS A 1 93 ? 6.760 2.989 7.804 1.00 95.81 93 LYS A C 1
ATOM 702 O O . LYS A 1 93 ? 7.947 3.076 8.120 1.00 95.81 93 LYS A O 1
ATOM 707 N N . LEU A 1 94 ? 6.178 1.811 7.574 1.00 94.50 94 LEU A N 1
ATOM 708 C CA . LEU A 1 94 ? 6.926 0.556 7.563 1.00 94.50 94 LEU A CA 1
ATOM 709 C C . LEU A 1 94 ? 7.898 0.518 6.372 1.00 94.50 94 LEU A C 1
ATOM 711 O O . LEU A 1 94 ? 7.614 1.094 5.319 1.00 94.50 94 LEU A O 1
ATOM 715 N N . PRO A 1 95 ? 9.041 -0.179 6.499 1.00 92.50 95 PRO A N 1
ATOM 716 C CA . PRO A 1 95 ? 10.045 -0.216 5.444 1.00 92.50 95 PRO A CA 1
ATOM 717 C C . PRO A 1 95 ? 9.500 -0.863 4.160 1.00 92.50 95 PRO A C 1
ATOM 719 O O . PRO A 1 95 ? 8.710 -1.811 4.233 1.00 92.50 95 PRO A O 1
ATOM 722 N N . PRO A 1 96 ? 9.965 -0.428 2.974 1.00 88.94 96 PRO A N 1
ATOM 723 C CA . PRO A 1 96 ? 9.530 -1.010 1.714 1.00 88.94 96 PRO A CA 1
ATOM 724 C C . PRO A 1 96 ? 9.855 -2.515 1.656 1.00 88.94 96 PRO A C 1
ATOM 726 O O . PRO A 1 96 ? 10.900 -2.947 2.158 1.00 88.94 96 PRO A O 1
ATOM 729 N N . PRO A 1 97 ? 9.000 -3.334 1.016 1.00 84.12 97 PRO A N 1
ATOM 730 C CA . PRO A 1 97 ? 9.242 -4.759 0.873 1.00 84.12 97 PRO A CA 1
ATOM 731 C C . PRO A 1 97 ? 10.540 -5.017 0.120 1.00 84.12 97 PRO A C 1
ATOM 733 O O . PRO A 1 97 ? 10.801 -4.399 -0.918 1.00 84.12 97 PRO A O 1
ATOM 736 N N . ARG A 1 98 ? 11.339 -5.957 0.631 1.00 76.75 98 ARG A N 1
ATOM 737 C CA . ARG A 1 98 ? 12.555 -6.393 -0.051 1.00 76.75 98 ARG A CA 1
ATOM 738 C C . ARG A 1 98 ? 12.191 -7.131 -1.344 1.00 76.75 98 ARG A C 1
ATOM 740 O O . ARG A 1 98 ? 11.278 -7.963 -1.314 1.00 76.75 98 ARG A O 1
ATOM 747 N N . PRO A 1 99 ? 12.905 -6.875 -2.455 1.00 68.62 99 PRO A N 1
ATOM 748 C CA . PRO A 1 99 ? 12.798 -7.699 -3.652 1.00 68.62 99 PRO A CA 1
ATOM 749 C C . PRO A 1 99 ? 13.007 -9.181 -3.316 1.00 68.62 99 PRO A C 1
ATOM 751 O O . PRO A 1 99 ? 13.691 -9.522 -2.345 1.00 68.62 99 PRO A O 1
ATOM 754 N N . ALA A 1 100 ? 12.417 -10.077 -4.110 1.00 66.19 100 ALA A N 1
ATOM 755 C CA . ALA A 1 100 ? 12.734 -11.497 -4.000 1.00 66.19 100 ALA A CA 1
ATOM 756 C C . ALA A 1 100 ? 14.253 -11.708 -4.134 1.00 66.19 100 ALA A C 1
ATOM 758 O O . ALA A 1 100 ? 14.897 -11.016 -4.914 1.00 66.19 100 ALA A O 1
ATOM 759 N N . GLY A 1 101 ? 14.812 -12.640 -3.354 1.00 60.72 101 GLY A N 1
ATOM 760 C CA . GLY A 1 101 ? 16.255 -12.906 -3.349 1.00 60.72 101 GLY A CA 1
ATOM 761 C C . GLY A 1 101 ? 16.770 -13.565 -4.632 1.00 60.72 101 GLY A C 1
ATOM 762 O O . GLY A 1 101 ? 17.975 -13.590 -4.850 1.00 60.72 101 GLY A O 1
ATOM 763 N N . ASP A 1 102 ? 15.872 -14.059 -5.486 1.00 68.38 102 ASP A N 1
ATOM 764 C CA . ASP A 1 102 ? 16.231 -14.639 -6.775 1.00 68.38 102 ASP A CA 1
ATOM 765 C C . ASP A 1 102 ? 16.412 -13.541 -7.824 1.00 68.38 102 ASP A C 1
ATOM 767 O O . ASP A 1 102 ? 15.549 -12.672 -7.993 1.00 68.38 102 ASP A O 1
ATOM 771 N N . SER A 1 103 ? 17.514 -13.611 -8.573 1.00 68.75 103 SER A N 1
ATOM 772 C CA . SER A 1 103 ? 17.721 -12.735 -9.724 1.00 68.75 103 SER A CA 1
ATOM 773 C C . SER A 1 103 ? 16.660 -13.039 -10.792 1.00 68.75 103 SER A C 1
ATOM 775 O O . SER A 1 103 ? 16.524 -14.194 -11.211 1.00 68.75 103 SER A O 1
ATOM 777 N N . PRO A 1 104 ? 15.865 -12.048 -11.227 1.00 75.25 104 PRO A N 1
ATOM 778 C CA . PRO A 1 104 ? 14.821 -12.280 -12.212 1.00 75.25 104 PRO A CA 1
ATOM 779 C C . PRO A 1 104 ? 15.412 -12.606 -13.592 1.00 75.25 104 PRO A C 1
ATOM 781 O O . PRO A 1 104 ? 16.431 -12.048 -13.989 1.00 75.25 104 PRO A O 1
ATOM 784 N N . ASP A 1 105 ? 14.726 -13.470 -14.351 1.00 85.12 105 ASP A N 1
ATOM 785 C CA . ASP A 1 105 ? 15.076 -13.809 -15.742 1.00 85.12 105 ASP A CA 1
ATOM 786 C C . ASP A 1 105 ? 15.284 -12.530 -16.590 1.00 85.12 105 ASP A C 1
ATOM 788 O O . ASP A 1 105 ? 14.327 -11.757 -16.756 1.00 85.12 105 ASP A O 1
ATOM 792 N N . PRO A 1 106 ? 16.486 -12.304 -17.163 1.00 87.94 106 PRO A N 1
ATOM 793 C CA . PRO A 1 106 ? 16.788 -11.113 -17.954 1.00 87.94 106 PRO A CA 1
ATOM 794 C C . PRO A 1 106 ? 15.821 -10.890 -19.120 1.00 87.94 106 PRO A C 1
ATOM 796 O O . PRO A 1 106 ? 15.389 -9.759 -19.347 1.00 87.94 106 PRO A O 1
ATOM 799 N N . ALA A 1 107 ? 15.405 -11.953 -19.818 1.00 90.81 107 ALA A N 1
ATOM 800 C CA . ALA A 1 107 ? 14.482 -11.842 -20.948 1.00 90.81 107 ALA A CA 1
ATOM 801 C C . ALA A 1 107 ? 13.078 -11.420 -20.490 1.00 90.81 107 ALA A C 1
ATOM 803 O O . ALA A 1 107 ? 12.359 -10.688 -21.174 1.00 90.81 107 ALA A O 1
ATOM 804 N N . ARG A 1 108 ? 12.658 -11.866 -19.302 1.00 86.25 108 ARG A N 1
ATOM 805 C CA . ARG A 1 108 ? 11.418 -11.398 -18.678 1.00 86.25 108 ARG A CA 1
ATOM 806 C C . ARG A 1 108 ? 11.519 -9.941 -18.236 1.00 86.25 108 ARG A C 1
ATOM 808 O O . ARG A 1 108 ? 10.554 -9.210 -18.451 1.00 86.25 108 ARG A O 1
ATOM 815 N N . MET A 1 109 ? 12.644 -9.525 -17.660 1.00 86.25 109 MET A N 1
ATOM 816 C CA . MET A 1 109 ? 12.849 -8.131 -17.258 1.00 86.25 109 MET A CA 1
ATOM 817 C C . MET A 1 109 ? 12.857 -7.187 -18.458 1.00 86.25 109 MET A C 1
ATOM 819 O O . MET A 1 109 ? 12.258 -6.119 -18.384 1.00 86.25 109 MET A O 1
ATOM 823 N N . GLU A 1 110 ? 13.442 -7.603 -19.580 1.00 90.88 110 GLU A N 1
ATOM 824 C CA . GLU A 1 110 ? 13.443 -6.798 -20.800 1.00 90.88 110 GLU A CA 1
ATOM 825 C C . GLU A 1 110 ? 12.034 -6.612 -21.372 1.00 90.88 110 GLU A C 1
ATOM 827 O O . GLU A 1 110 ? 11.598 -5.488 -21.617 1.00 90.88 110 GLU A O 1
ATOM 832 N N . ARG A 1 111 ? 11.249 -7.695 -21.454 1.00 91.94 111 ARG A N 1
ATOM 833 C CA . ARG A 1 111 ? 9.829 -7.598 -21.835 1.00 91.94 111 ARG A CA 1
ATOM 834 C C . ARG A 1 111 ? 9.033 -6.688 -20.900 1.00 91.94 111 ARG A C 1
ATOM 836 O O . ARG A 1 111 ? 8.183 -5.938 -21.367 1.00 91.94 111 ARG A O 1
ATOM 843 N N . ALA A 1 112 ? 9.292 -6.745 -19.593 1.00 88.50 112 ALA A N 1
ATOM 844 C CA . ALA A 1 112 ? 8.623 -5.871 -18.635 1.00 88.50 112 ALA A CA 1
ATOM 845 C C . ALA A 1 112 ? 8.951 -4.392 -18.897 1.00 88.50 112 ALA A C 1
ATOM 847 O O . ALA A 1 112 ? 8.034 -3.577 -18.934 1.00 88.50 112 ALA A O 1
ATOM 848 N N . ARG A 1 113 ? 10.222 -4.045 -19.148 1.00 88.56 113 ARG A N 1
ATOM 849 C CA . ARG A 1 113 ? 10.624 -2.668 -19.493 1.00 88.56 113 ARG A CA 1
ATOM 850 C C . ARG A 1 113 ? 9.945 -2.174 -20.769 1.00 88.56 113 ARG A C 1
ATOM 852 O O . ARG A 1 113 ? 9.439 -1.055 -20.774 1.00 88.56 113 ARG A O 1
ATOM 859 N N . ALA A 1 114 ? 9.881 -3.012 -21.804 1.00 93.81 114 ALA A N 1
ATOM 860 C CA . ALA A 1 114 ? 9.204 -2.676 -23.055 1.00 93.81 114 ALA A CA 1
ATOM 861 C C . ALA A 1 114 ? 7.710 -2.371 -22.837 1.00 93.81 114 ALA A C 1
ATOM 863 O O . ALA A 1 114 ? 7.218 -1.342 -23.295 1.00 93.81 114 ALA A O 1
ATOM 864 N N . LEU A 1 115 ? 7.008 -3.210 -22.066 1.00 93.69 115 LEU A N 1
ATOM 865 C CA . LEU A 1 115 ? 5.594 -2.997 -21.732 1.00 93.69 115 LEU A CA 1
ATOM 866 C C . LEU A 1 115 ? 5.378 -1.735 -20.890 1.00 93.69 115 LEU A C 1
ATOM 868 O O . LEU A 1 115 ? 4.442 -0.980 -21.136 1.00 93.69 115 LEU A O 1
ATOM 872 N N . ILE A 1 116 ? 6.250 -1.475 -19.914 1.00 91.81 116 ILE A N 1
ATOM 873 C CA . ILE A 1 116 ? 6.180 -0.261 -19.091 1.00 91.81 116 ILE A CA 1
ATOM 874 C C . ILE A 1 116 ? 6.334 0.982 -19.967 1.00 91.81 116 ILE A C 1
ATOM 876 O O . ILE A 1 116 ? 5.570 1.930 -19.794 1.00 91.81 116 ILE A O 1
ATOM 880 N N . ALA A 1 117 ? 7.287 0.984 -20.902 1.00 91.50 117 ALA A N 1
ATOM 881 C CA . ALA A 1 117 ? 7.486 2.098 -21.823 1.00 91.50 117 ALA A CA 1
ATOM 882 C C . ALA A 1 117 ? 6.273 2.287 -22.747 1.00 91.50 117 ALA A C 1
ATOM 884 O O . ALA A 1 117 ? 5.786 3.406 -22.899 1.00 91.50 117 ALA A O 1
ATOM 885 N N . GLN A 1 118 ? 5.747 1.191 -23.301 1.00 95.94 118 GLN A N 1
ATOM 886 C CA . GLN A 1 118 ? 4.587 1.202 -24.191 1.00 95.94 118 G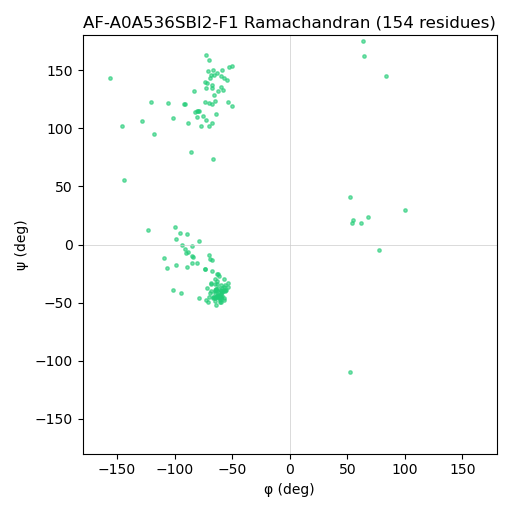LN A CA 1
ATOM 887 C C . GLN A 1 118 ? 3.325 1.740 -23.503 1.00 95.94 118 GLN A C 1
ATOM 889 O O . GLN A 1 118 ? 2.614 2.567 -24.069 1.00 95.94 118 GLN A O 1
ATOM 894 N N . HIS A 1 119 ? 3.043 1.279 -22.285 1.00 95.25 119 HIS A N 1
ATOM 895 C CA . HIS A 1 119 ? 1.826 1.632 -21.547 1.00 95.25 119 HIS A CA 1
ATOM 896 C C . HIS A 1 119 ? 2.011 2.819 -20.603 1.00 95.25 119 HIS A C 1
ATOM 898 O O . HIS A 1 119 ? 1.065 3.226 -19.933 1.00 95.25 119 HIS A O 1
ATOM 904 N N . ARG A 1 120 ? 3.224 3.382 -20.553 1.00 94.50 120 ARG A N 1
ATOM 905 C CA . ARG A 1 120 ? 3.588 4.529 -19.716 1.00 94.50 120 ARG A CA 1
ATOM 906 C C . ARG A 1 120 ? 3.211 4.318 -18.247 1.00 94.50 120 ARG A C 1
ATOM 908 O O . ARG A 1 120 ? 2.743 5.242 -17.590 1.00 94.50 120 ARG A O 1
ATOM 915 N N . CYS A 1 121 ? 3.422 3.113 -17.709 1.00 91.50 121 CYS A N 1
ATOM 916 C CA . CYS A 1 121 ? 3.022 2.771 -16.335 1.00 91.50 121 CYS A CA 1
ATOM 917 C C . CYS A 1 121 ? 3.628 3.734 -15.296 1.00 91.50 121 CYS A C 1
ATOM 919 O O . CYS A 1 121 ? 2.995 4.087 -14.303 1.00 91.50 121 CYS A O 1
ATOM 921 N N . ASN A 1 122 ? 4.852 4.192 -15.555 1.00 90.31 122 ASN A N 1
ATOM 922 C CA . ASN A 1 122 ? 5.590 5.152 -14.738 1.00 90.31 122 ASN A CA 1
ATOM 923 C C . ASN A 1 122 ? 4.996 6.570 -14.725 1.00 90.31 122 ASN A C 1
ATOM 925 O O . ASN A 1 122 ? 5.414 7.375 -13.900 1.00 90.31 122 ASN A O 1
ATOM 929 N N . PHE A 1 123 ? 4.063 6.890 -15.629 1.00 93.69 123 PHE A N 1
ATOM 930 C CA . PHE A 1 123 ? 3.351 8.166 -15.613 1.00 93.69 123 PHE A CA 1
ATOM 931 C C . PHE A 1 123 ? 2.478 8.298 -14.363 1.00 93.69 123 PHE A C 1
ATOM 933 O O . PHE A 1 123 ? 2.451 9.360 -13.757 1.00 93.69 123 PHE A O 1
ATOM 940 N N . CYS A 1 124 ? 1.817 7.209 -13.959 1.00 93.88 124 CYS A N 1
ATOM 941 C CA . CYS A 1 124 ? 1.011 7.186 -12.739 1.00 93.88 124 CYS A CA 1
ATOM 942 C C . CYS A 1 124 ? 1.807 6.654 -11.543 1.00 93.88 124 CYS A C 1
ATOM 944 O O . CYS A 1 124 ? 1.696 7.180 -10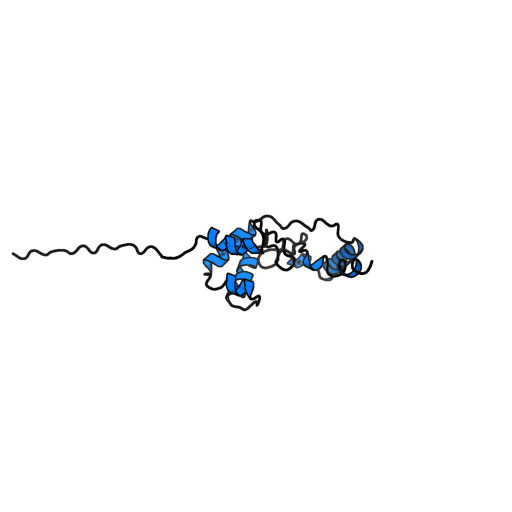.445 1.00 93.88 124 CYS A O 1
ATOM 946 N N . HIS A 1 125 ? 2.608 5.602 -11.732 1.00 93.25 125 HIS A N 1
ATOM 947 C CA . HIS A 1 125 ? 3.262 4.901 -10.620 1.00 93.25 125 HIS A CA 1
ATOM 948 C C . HIS A 1 125 ? 4.634 5.467 -10.224 1.00 93.25 125 HIS A C 1
ATOM 950 O O . HIS A 1 125 ? 5.321 4.843 -9.422 1.00 93.25 125 HIS A O 1
ATOM 956 N N . ASN A 1 126 ? 5.038 6.624 -10.754 1.00 91.25 126 ASN A N 1
ATOM 957 C CA . ASN A 1 126 ? 6.402 7.162 -10.701 1.00 91.25 126 ASN A CA 1
ATOM 958 C C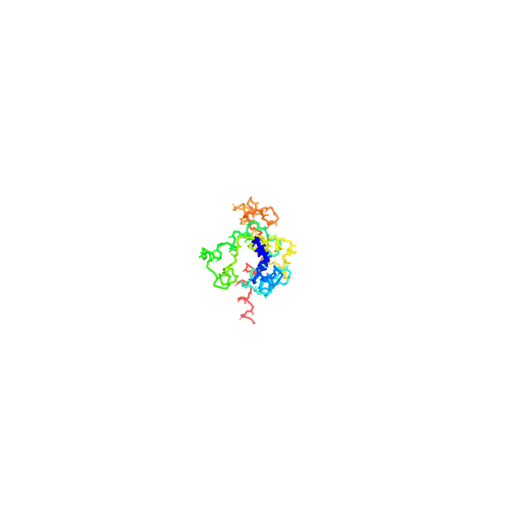 . ASN A 1 126 ? 7.440 6.308 -11.446 1.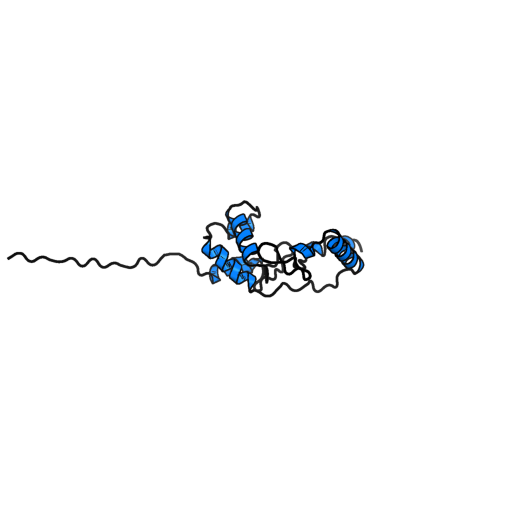00 91.25 126 ASN A C 1
ATOM 960 O O . ASN A 1 126 ? 7.242 5.134 -11.768 1.00 91.25 126 ASN A O 1
ATOM 964 N N . ARG A 1 127 ? 8.596 6.917 -11.738 1.00 88.38 127 ARG A N 1
ATOM 965 C CA . ARG A 1 127 ? 9.711 6.257 -12.448 1.00 88.38 127 ARG A CA 1
ATOM 966 C C . ARG A 1 127 ? 10.319 5.099 -11.658 1.00 88.38 127 ARG A C 1
ATOM 968 O O . ARG A 1 127 ? 10.838 4.169 -12.266 1.00 88.38 127 ARG A O 1
ATOM 975 N N . ASP A 1 128 ? 10.261 5.177 -10.335 1.00 87.25 128 ASP A N 1
ATOM 976 C CA . ASP A 1 128 ? 10.780 4.185 -9.393 1.00 87.25 128 ASP A CA 1
ATOM 977 C C . ASP A 1 128 ? 9.694 3.232 -8.860 1.00 87.25 128 ASP A C 1
ATOM 979 O O . ASP A 1 128 ? 9.977 2.392 -8.004 1.00 87.25 128 ASP A O 1
ATOM 983 N N . TYR A 1 129 ? 8.461 3.343 -9.368 1.00 89.75 129 TYR A N 1
ATOM 984 C CA . TYR A 1 129 ? 7.304 2.549 -8.947 1.00 89.75 129 TYR A CA 1
ATOM 985 C C . TYR A 1 129 ? 6.900 2.734 -7.482 1.00 89.75 129 TYR A C 1
ATOM 987 O O . TYR A 1 129 ? 6.190 1.888 -6.929 1.00 89.75 129 TYR A O 1
ATOM 995 N N . SER A 1 130 ? 7.339 3.823 -6.846 1.00 89.62 130 SER A N 1
ATOM 996 C CA . SER A 1 130 ? 6.939 4.193 -5.486 1.00 89.62 130 SER A CA 1
ATOM 997 C C . SER A 1 130 ? 5.440 4.459 -5.362 1.00 89.62 130 SER A C 1
ATOM 999 O O . SER A 1 130 ? 4.891 4.250 -4.283 1.00 89.62 130 SER A O 1
ATOM 1001 N N . GLY A 1 131 ? 4.771 4.838 -6.458 1.00 91.69 131 GLY A N 1
ATOM 1002 C CA . GLY A 1 131 ? 3.410 5.362 -6.410 1.00 91.69 131 GLY A CA 1
ATOM 1003 C C . GLY A 1 131 ? 3.330 6.683 -5.640 1.00 91.69 131 GLY A C 1
ATOM 1004 O O . GLY A 1 131 ? 4.307 7.155 -5.061 1.00 91.69 131 GLY A O 1
ATOM 1005 N N . GLU A 1 132 ? 2.151 7.293 -5.632 1.00 90.81 132 GLU A N 1
ATOM 1006 C CA . GLU A 1 132 ? 1.894 8.534 -4.906 1.00 90.81 132 GLU A CA 1
ATOM 1007 C C . GLU A 1 132 ? 0.398 8.660 -4.591 1.00 90.81 132 GLU A C 1
ATOM 1009 O O . GLU A 1 132 ? -0.445 8.298 -5.409 1.00 90.81 132 GLU A O 1
ATOM 1014 N N . GLN A 1 133 ? 0.057 9.202 -3.414 1.00 92.75 133 GLN A N 1
ATOM 1015 C CA . GLN A 1 133 ? -1.327 9.473 -3.004 1.00 92.75 133 GLN A CA 1
ATOM 1016 C C . GLN A 1 133 ? -2.241 8.238 -3.137 1.00 92.75 133 GLN A C 1
ATOM 1018 O O . GLN A 1 133 ? -2.134 7.307 -2.340 1.00 92.75 133 GLN A O 1
ATOM 1023 N N . ASN A 1 134 ? -3.173 8.242 -4.097 1.00 94.94 134 ASN A N 1
ATOM 1024 C CA . ASN A 1 134 ? -4.111 7.153 -4.372 1.00 94.94 134 ASN A CA 1
ATOM 1025 C C . ASN A 1 134 ? -3.576 6.146 -5.402 1.00 94.94 134 ASN A C 1
ATOM 1027 O O . ASN A 1 134 ? -4.243 5.148 -5.675 1.00 94.94 134 ASN A O 1
ATOM 1031 N N . VAL A 1 135 ? -2.406 6.393 -5.986 1.00 95.38 135 VAL A N 1
ATOM 1032 C CA . VAL A 1 135 ? -1.739 5.468 -6.893 1.00 95.38 135 VAL A CA 1
ATOM 1033 C C . VAL A 1 135 ? -0.809 4.571 -6.081 1.00 95.38 135 VAL A C 1
ATOM 1035 O O . VAL A 1 135 ? 0.106 5.072 -5.426 1.00 95.38 135 VAL A O 1
ATOM 1038 N N . PRO A 1 136 ? -0.997 3.242 -6.112 1.00 94.62 136 PRO A N 1
ATOM 1039 C CA . PRO A 1 136 ? -0.185 2.364 -5.297 1.00 94.62 136 PRO A CA 1
ATOM 1040 C C . PRO A 1 136 ? 1.252 2.263 -5.799 1.00 94.62 136 PRO A C 1
ATOM 1042 O O . PRO A 1 136 ? 1.520 2.254 -7.005 1.00 94.62 136 PRO A O 1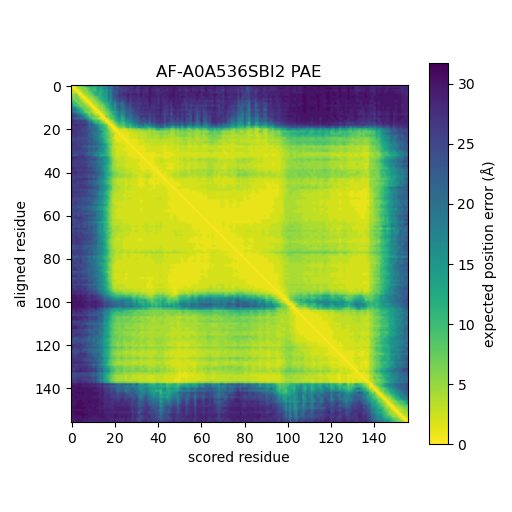
ATOM 1045 N N . ARG A 1 137 ? 2.162 2.044 -4.854 1.00 91.62 137 ARG A N 1
ATOM 1046 C CA . ARG A 1 137 ? 3.464 1.433 -5.077 1.00 91.62 137 ARG A CA 1
ATOM 1047 C C . ARG A 1 137 ? 3.272 0.098 -5.785 1.00 91.62 137 ARG A C 1
ATOM 1049 O O . ARG A 1 137 ? 2.643 -0.815 -5.238 1.00 91.62 137 ARG A O 1
ATOM 1056 N N . LEU A 1 138 ? 3.890 -0.054 -6.952 1.00 86.56 138 LEU A N 1
ATOM 1057 C CA . LEU A 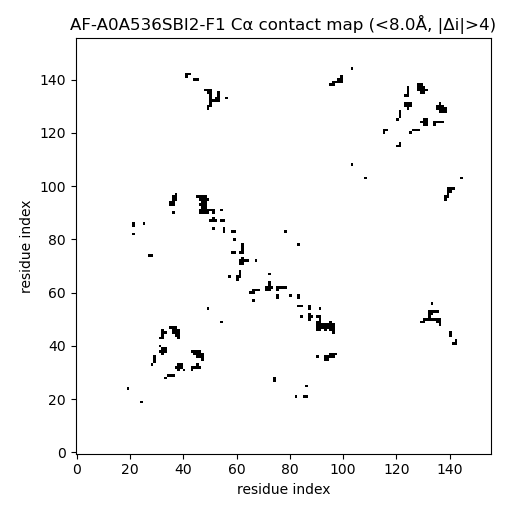1 138 ? 4.059 -1.364 -7.574 1.00 86.56 138 LEU A CA 1
ATOM 1058 C C . LEU A 1 138 ? 5.326 -1.964 -6.980 1.00 86.56 138 LEU A C 1
ATOM 1060 O O . LEU A 1 138 ? 6.418 -1.883 -7.539 1.00 86.56 138 LEU A O 1
ATOM 1064 N N . ALA A 1 139 ? 5.188 -2.503 -5.770 1.00 64.62 139 ALA A N 1
ATOM 1065 C CA . ALA A 1 139 ? 6.269 -3.263 -5.175 1.00 64.62 139 ALA A CA 1
ATOM 1066 C C . ALA A 1 139 ? 6.606 -4.435 -6.114 1.00 64.62 139 ALA A C 1
ATOM 1068 O O . ALA A 1 139 ? 5.708 -4.954 -6.786 1.00 64.62 139 ALA A O 1
ATOM 1069 N N . PRO A 1 140 ? 7.863 -4.907 -6.140 1.00 58.38 140 PRO A N 1
ATOM 1070 C CA . PRO A 1 140 ? 8.169 -6.230 -6.661 1.00 58.38 140 PRO A CA 1
ATOM 1071 C C . PRO A 1 140 ? 7.529 -7.265 -5.726 1.00 58.38 140 PRO A C 1
ATOM 1073 O O . PRO A 1 140 ? 8.197 -7.896 -4.907 1.00 58.38 140 PRO A O 1
ATOM 1076 N N . ASP A 1 141 ? 6.204 -7.391 -5.787 1.00 53.44 141 ASP A N 1
ATOM 1077 C CA . ASP A 1 141 ? 5.499 -8.485 -5.157 1.00 53.44 141 ASP A CA 1
ATOM 1078 C C . ASP A 1 141 ? 5.918 -9.777 -5.869 1.00 53.44 141 ASP A C 1
ATOM 1080 O O . ASP A 1 141 ? 6.232 -9.819 -7.066 1.00 53.44 141 ASP A O 1
ATOM 1084 N N . ARG A 1 142 ? 6.001 -10.867 -5.112 1.00 52.03 142 ARG A N 1
ATOM 1085 C CA . ARG A 1 142 ? 6.428 -12.149 -5.678 1.00 52.03 142 ARG A CA 1
ATOM 1086 C C . ARG A 1 142 ? 5.373 -12.750 -6.616 1.00 52.03 142 ARG A C 1
ATOM 1088 O O . ARG A 1 142 ? 5.686 -13.717 -7.309 1.00 52.03 142 ARG A O 1
ATOM 1095 N N . ARG A 1 143 ? 4.152 -12.195 -6.687 1.00 45.66 143 ARG A N 1
ATOM 1096 C CA . ARG A 1 143 ? 3.024 -12.779 -7.434 1.00 45.66 143 ARG A CA 1
ATOM 1097 C C . ARG A 1 143 ? 3.250 -12.740 -8.936 1.00 45.66 143 ARG A C 1
ATOM 1099 O O . ARG A 1 143 ? 2.862 -13.681 -9.627 1.00 45.66 143 ARG A O 1
ATOM 1106 N N . PHE A 1 144 ? 3.928 -11.714 -9.445 1.00 39.78 144 PHE A N 1
ATOM 1107 C CA . PHE A 1 144 ? 4.262 -11.666 -10.871 1.00 39.78 144 PHE A CA 1
ATOM 1108 C C . PHE A 1 144 ? 5.489 -12.519 -11.224 1.00 39.78 144 PHE A C 1
ATOM 1110 O O . PHE A 1 144 ? 5.695 -12.829 -12.398 1.00 39.78 144 PHE A O 1
ATOM 1117 N N . GLY A 1 145 ? 6.277 -12.916 -10.216 1.00 39.44 145 GLY A N 1
ATOM 1118 C CA . GLY A 1 145 ? 7.566 -13.602 -10.300 1.00 39.44 145 GLY A CA 1
ATOM 1119 C C . GLY A 1 145 ? 7.543 -15.028 -10.853 1.00 39.44 145 GLY A C 1
ATOM 1120 O O . GLY A 1 145 ? 8.371 -15.387 -11.690 1.00 39.44 145 GLY A O 1
ATOM 1121 N N . ASP A 1 146 ? 6.603 -15.840 -10.375 1.00 44.81 146 ASP A N 1
ATOM 1122 C CA . ASP A 1 146 ? 6.773 -17.295 -10.369 1.00 44.81 146 ASP A CA 1
ATOM 1123 C C . ASP A 1 146 ? 5.465 -18.059 -10.631 1.00 44.81 146 ASP A C 1
ATOM 1125 O O . ASP A 1 146 ? 5.045 -18.908 -9.855 1.00 44.81 146 ASP A O 1
ATOM 1129 N N . ARG A 1 147 ? 4.784 -17.769 -11.744 1.00 45.16 147 ARG A N 1
ATOM 1130 C CA . ARG A 1 147 ? 3.795 -18.727 -12.289 1.00 45.16 147 ARG A CA 1
ATOM 1131 C C . ARG A 1 147 ? 4.344 -19.570 -13.438 1.00 45.16 147 ARG A C 1
ATOM 1133 O O . ARG A 1 147 ? 3.787 -20.612 -13.751 1.00 45.16 147 ARG A O 1
ATOM 1140 N N . ARG A 1 148 ? 5.455 -19.149 -14.056 1.00 45.50 148 ARG A N 1
ATOM 1141 C CA . ARG A 1 148 ? 6.090 -19.866 -15.181 1.00 45.50 148 ARG A CA 1
ATOM 1142 C C . ARG A 1 148 ? 7.392 -20.590 -14.816 1.00 45.50 148 ARG A C 1
ATOM 1144 O O . ARG A 1 148 ? 7.777 -21.496 -15.546 1.00 45.50 148 ARG A O 1
ATOM 1151 N N . GLY A 1 149 ? 8.054 -20.221 -13.714 1.00 39.12 149 GLY A N 1
ATOM 1152 C CA . GLY A 1 149 ? 9.305 -20.848 -13.262 1.00 39.12 149 GLY A CA 1
ATOM 1153 C C . GLY A 1 149 ? 9.068 -22.184 -12.557 1.00 39.12 149 GLY A C 1
ATOM 1154 O O . GLY A 1 149 ? 9.693 -23.187 -12.899 1.00 39.12 149 GLY A O 1
ATOM 1155 N N . ARG A 1 150 ? 8.093 -22.226 -11.645 1.00 45.38 150 ARG A N 1
ATOM 1156 C CA . ARG A 1 150 ? 7.713 -23.442 -10.912 1.00 45.38 150 ARG A CA 1
ATOM 1157 C C . ARG A 1 150 ? 7.163 -24.564 -11.801 1.00 45.38 150 ARG A C 1
ATOM 1159 O O . ARG A 1 150 ? 7.470 -25.724 -11.560 1.00 45.38 150 ARG A O 1
ATOM 1166 N N . ALA A 1 151 ? 6.454 -24.226 -12.880 1.00 42.12 151 ALA A N 1
ATOM 1167 C CA . ALA A 1 151 ? 5.967 -25.207 -13.858 1.00 42.12 151 ALA A CA 1
ATOM 1168 C C . ALA A 1 151 ? 7.094 -25.880 -14.672 1.00 42.12 151 ALA A C 1
ATOM 1170 O O . ALA A 1 151 ? 6.902 -26.977 -15.179 1.00 42.12 151 ALA A O 1
ATOM 1171 N N . ARG A 1 152 ? 8.277 -25.255 -14.787 1.00 44.47 152 ARG A N 1
ATOM 1172 C CA . ARG A 1 152 ? 9.432 -25.837 -15.499 1.00 44.47 152 ARG A CA 1
ATOM 1173 C C . ARG A 1 152 ? 10.342 -26.685 -14.610 1.00 44.47 152 ARG A C 1
ATOM 1175 O O . ARG A 1 152 ? 11.090 -27.493 -15.136 1.00 44.47 152 ARG A O 1
ATOM 1182 N N . ARG A 1 153 ? 10.285 -26.519 -13.284 1.00 44.38 153 ARG A N 1
ATOM 1183 C CA . ARG A 1 153 ? 11.080 -27.316 -12.327 1.00 44.38 153 ARG A CA 1
ATOM 1184 C C . ARG A 1 153 ? 10.388 -28.595 -11.849 1.00 44.38 153 ARG A C 1
ATOM 1186 O O . ARG A 1 153 ? 11.020 -29.375 -11.161 1.00 44.38 153 ARG A O 1
ATOM 1193 N N . ALA A 1 154 ? 9.122 -28.808 -12.201 1.00 42.44 154 ALA A N 1
ATOM 1194 C CA . ALA A 1 154 ? 8.371 -30.014 -11.842 1.00 42.44 154 ALA A CA 1
ATOM 1195 C C . ALA A 1 154 ? 8.384 -31.099 -12.942 1.00 42.44 154 ALA A C 1
ATOM 1197 O O . ALA A 1 154 ? 7.616 -32.050 -12.862 1.00 42.44 154 ALA A O 1
ATOM 1198 N N . VAL A 1 155 ? 9.208 -30.936 -13.988 1.00 46.25 155 VAL A N 1
ATOM 1199 C CA . VAL A 1 155 ? 9.267 -31.840 -15.160 1.00 46.25 155 VAL A CA 1
ATOM 1200 C C . VAL A 1 155 ? 10.680 -32.418 -15.375 1.00 46.25 155 VAL A C 1
ATOM 1202 O O . VAL A 1 155 ? 10.957 -33.017 -16.410 1.00 46.25 155 VAL A O 1
ATOM 1205 N N . HIS A 1 156 ? 11.579 -32.277 -14.398 1.00 41.84 156 HIS A N 1
ATOM 1206 C CA . HIS A 1 156 ? 12.903 -32.904 -14.404 1.00 41.84 156 HIS A CA 1
ATOM 1207 C C . HIS A 1 156 ? 13.189 -33.554 -13.058 1.00 41.84 156 HIS A C 1
ATOM 1209 O O . HIS A 1 156 ? 12.900 -32.894 -12.034 1.00 41.84 156 HIS A O 1
#

Sequence (156 aa):
MRRFLAAAFVLLPALPAGADSLEARLAACLACHGEKGQSAVPEVPSLGAQPAFYLTIQLFLFRERLRVVEAMNKVTQGLSNAELRDMADFIAKLPPPRPAGDSPDPARMERARALIAQHRCNFCHNRDYSGEQNVPRLAPDRRFGDRRGRARRAVH